Protein AF-A0A8T5RHE1-F1 (afdb_monomer_lite)

Sequence (77 aa):
MNYVMSAMTSLNEGKSTKILARGRSISHAVDVSELIISTFAKGSSYGDISITTEELENQDGSNSNVSSIEIEILPSK

Radius of gyration: 14.19 Å; chains: 1; bounding box: 37×18×35 Å

pLDDT: mean 94.64, std 4.63, range [65.12, 98.5]

Structure (mmCIF, N/CA/C/O backbone):
data_AF-A0A8T5RHE1-F1
#
_entry.id   AF-A0A8T5RHE1-F1
#
loop_
_atom_site.group_PDB
_atom_site.id
_atom_site.type_symbol
_atom_site.label_atom_id
_atom_site.label_alt_id
_atom_site.label_comp_id
_atom_site.label_asym_id
_atom_site.label_entity_id
_atom_site.label_seq_id
_atom_site.pdbx_PDB_ins_code
_atom_site.Cartn_x
_atom_site.Cartn_y
_atom_site.Cartn_z
_atom_site.occupancy
_atom_site.B_iso_or_equiv
_atom_site.auth_seq_id
_atom_site.auth_comp_id
_atom_site.auth_asym_id
_atom_site.auth_atom_id
_atom_site.pdbx_PDB_model_num
ATOM 1 N N . MET A 1 1 ? 5.147 -10.688 7.434 1.00 83.44 1 MET A N 1
ATOM 2 C CA . MET A 1 1 ? 4.849 -10.249 8.821 1.00 83.44 1 MET A CA 1
ATOM 3 C C . MET A 1 1 ? 5.567 -8.977 9.266 1.00 83.44 1 MET A C 1
ATOM 5 O O . MET A 1 1 ? 4.896 -8.141 9.848 1.00 83.44 1 MET A O 1
ATOM 9 N N . ASN A 1 2 ? 6.865 -8.769 8.998 1.00 92.00 2 ASN A N 1
ATOM 10 C CA . ASN A 1 2 ? 7.573 -7.554 9.462 1.00 92.00 2 ASN A CA 1
ATOM 11 C C . ASN A 1 2 ? 6.899 -6.233 9.034 1.00 92.00 2 ASN A C 1
ATOM 13 O O . ASN A 1 2 ? 6.744 -5.332 9.852 1.00 92.00 2 ASN A O 1
ATOM 17 N N . TYR A 1 3 ? 6.427 -6.147 7.785 1.00 93.94 3 TYR A N 1
ATOM 18 C CA . TYR A 1 3 ? 5.743 -4.955 7.264 1.00 93.94 3 TYR A CA 1
ATOM 19 C C . TYR A 1 3 ? 4.423 -4.643 7.984 1.00 93.94 3 TYR A C 1
ATOM 21 O O . TYR A 1 3 ? 4.114 -3.481 8.220 1.00 93.94 3 TYR A O 1
ATOM 29 N N . VAL A 1 4 ? 3.690 -5.678 8.402 1.00 93.19 4 VAL A N 1
ATOM 30 C CA . VAL A 1 4 ? 2.431 -5.544 9.15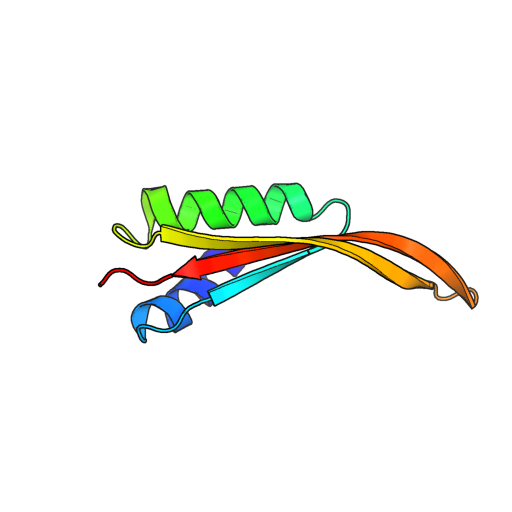4 1.00 93.19 4 VAL A CA 1
ATOM 31 C C . VAL A 1 4 ? 2.704 -4.893 10.506 1.00 93.19 4 VAL A C 1
ATOM 33 O O . VAL A 1 4 ? 2.061 -3.915 10.863 1.00 93.19 4 VAL A O 1
ATOM 36 N N . MET A 1 5 ? 3.710 -5.390 11.232 1.00 93.06 5 MET A N 1
ATOM 37 C CA . MET A 1 5 ? 4.080 -4.841 12.541 1.00 93.06 5 MET A CA 1
ATOM 38 C C . MET A 1 5 ? 4.574 -3.397 12.435 1.00 93.06 5 MET A C 1
ATOM 40 O O . MET A 1 5 ? 4.213 -2.570 13.265 1.00 93.06 5 MET A O 1
ATOM 44 N N . SER A 1 6 ? 5.340 -3.076 11.387 1.00 93.81 6 SER A N 1
ATOM 45 C CA . SER A 1 6 ? 5.776 -1.700 11.130 1.00 93.81 6 SER A CA 1
ATOM 46 C C . SER A 1 6 ? 4.597 -0.756 10.877 1.00 93.81 6 SER A C 1
ATOM 48 O O . SER A 1 6 ? 4.602 0.360 11.389 1.00 93.81 6 SER A O 1
ATOM 50 N N . ALA A 1 7 ? 3.589 -1.194 10.115 1.00 94.62 7 ALA A N 1
ATOM 51 C CA . ALA A 1 7 ? 2.400 -0.393 9.832 1.00 94.62 7 ALA A CA 1
ATOM 52 C C . ALA A 1 7 ? 1.527 -0.183 11.080 1.00 94.62 7 ALA A C 1
ATOM 54 O O . ALA A 1 7 ? 0.994 0.905 11.289 1.00 94.62 7 ALA A O 1
ATOM 55 N N . MET A 1 8 ? 1.424 -1.195 11.949 1.00 94.06 8 MET A N 1
ATOM 56 C CA . MET A 1 8 ? 0.642 -1.104 13.186 1.00 94.06 8 MET A CA 1
ATOM 57 C C . MET A 1 8 ? 1.126 0.003 14.123 1.00 94.06 8 MET A C 1
ATOM 59 O O . MET A 1 8 ? 0.297 0.636 14.769 1.00 94.06 8 MET A O 1
ATOM 63 N N . THR A 1 9 ? 2.432 0.275 14.190 1.00 93.25 9 THR A N 1
ATOM 64 C CA . THR A 1 9 ? 2.964 1.369 15.020 1.00 93.25 9 THR A CA 1
ATOM 65 C C . THR A 1 9 ? 2.362 2.713 14.614 1.00 93.25 9 THR A C 1
ATOM 67 O O . THR A 1 9 ? 1.844 3.434 15.460 1.00 93.25 9 THR A O 1
ATOM 70 N N . SER A 1 10 ? 2.357 3.023 13.316 1.00 92.69 10 SER A N 1
ATOM 71 C CA . SER A 1 10 ? 1.799 4.274 12.793 1.00 92.69 10 SER A CA 1
ATOM 72 C C . SER A 1 10 ? 0.272 4.328 12.902 1.00 92.69 10 SER A C 1
ATOM 74 O O . SER A 1 10 ? -0.278 5.360 13.285 1.00 92.69 10 SER A O 1
ATOM 76 N N . LEU A 1 11 ? -0.416 3.214 12.636 1.00 94.31 11 LEU A N 1
ATOM 77 C CA . LEU A 1 11 ? -1.877 3.136 12.746 1.00 94.31 11 LEU A CA 1
ATOM 78 C C . LEU A 1 11 ? -2.366 3.299 14.193 1.00 94.31 11 LEU A C 1
ATOM 80 O O . LEU A 1 11 ? -3.358 3.986 14.421 1.00 94.31 11 LEU A O 1
ATOM 84 N N . ASN A 1 12 ? -1.653 2.737 15.174 1.00 92.25 12 ASN A N 1
ATOM 85 C CA . ASN A 1 12 ? -1.974 2.897 16.598 1.00 92.25 12 ASN A CA 1
ATOM 86 C C . ASN A 1 12 ? -1.791 4.342 17.091 1.00 92.25 12 ASN A C 1
ATOM 88 O O . ASN A 1 12 ? -2.437 4.748 18.052 1.00 92.25 12 ASN A O 1
ATOM 92 N N . GLU A 1 13 ? -0.943 5.133 16.428 1.00 93.50 13 GLU A N 1
ATOM 93 C CA . GLU A 1 13 ? -0.816 6.578 16.664 1.00 93.50 13 GLU A CA 1
ATOM 94 C C . GLU A 1 13 ? -1.925 7.398 15.975 1.00 93.50 13 GLU A C 1
ATOM 96 O O . GLU A 1 13 ? -1.897 8.629 16.019 1.00 93.50 13 GLU A O 1
ATOM 101 N N . GLY A 1 14 ? -2.888 6.744 15.314 1.00 92.50 14 GLY A N 1
ATOM 102 C CA . GLY A 1 14 ? -3.973 7.405 14.590 1.00 92.50 14 GLY A CA 1
ATOM 103 C C . GLY A 1 14 ? -3.521 8.082 13.295 1.00 92.50 14 GLY A C 1
ATOM 104 O O . GLY A 1 14 ? -4.176 9.015 12.830 1.00 92.50 14 GLY A O 1
ATOM 105 N N . LYS A 1 15 ? -2.402 7.646 12.704 1.00 94.88 15 LYS A N 1
ATOM 106 C CA . LYS A 1 15 ? -1.873 8.188 11.443 1.00 94.88 15 LYS A CA 1
ATOM 107 C C . LYS A 1 15 ? -2.208 7.263 10.279 1.00 94.88 15 LYS A C 1
ATOM 109 O O . LYS A 1 15 ? -2.152 6.041 10.425 1.00 94.88 15 LYS A O 1
ATOM 114 N N . SER A 1 16 ? -2.503 7.833 9.108 1.00 95.25 16 SER A N 1
ATOM 115 C CA . SER A 1 16 ? -2.581 7.028 7.888 1.00 95.25 16 SER A CA 1
ATOM 116 C C . SER A 1 16 ? -1.208 6.454 7.542 1.00 95.25 16 SER A C 1
ATOM 118 O O . SER A 1 16 ? -0.165 7.040 7.842 1.00 95.25 16 SER A O 1
ATOM 120 N N . THR A 1 17 ? -1.208 5.258 6.964 1.00 96.44 17 THR A N 1
ATOM 121 C CA . THR A 1 17 ? 0.012 4.524 6.622 1.00 96.44 17 THR A CA 1
ATOM 122 C C . THR A 1 17 ? -0.033 4.119 5.163 1.00 96.44 17 THR A C 1
ATOM 124 O O . THR A 1 17 ? -1.000 3.502 4.729 1.00 96.44 17 THR A O 1
ATOM 127 N N . LYS A 1 18 ? 1.027 4.424 4.411 1.00 97.50 18 LYS A N 1
ATOM 128 C CA . LYS A 1 18 ? 1.168 4.004 3.016 1.00 97.50 18 LYS A CA 1
ATOM 129 C C . LYS A 1 18 ? 2.084 2.794 2.896 1.00 97.50 18 LYS A C 1
ATOM 131 O O . LYS A 1 18 ? 3.213 2.811 3.383 1.00 97.50 18 LYS A O 1
ATOM 136 N N . ILE A 1 19 ? 1.606 1.765 2.211 1.00 97.56 19 ILE A N 1
ATOM 137 C CA . ILE A 1 19 ? 2.382 0.587 1.834 1.00 97.56 19 ILE A CA 1
ATOM 138 C C . ILE A 1 19 ? 2.833 0.789 0.392 1.00 97.56 19 ILE A C 1
ATOM 140 O O . ILE A 1 19 ? 2.010 0.849 -0.519 1.00 97.56 19 ILE A O 1
ATOM 144 N N . LEU A 1 20 ? 4.145 0.911 0.205 1.00 97.44 20 LEU A N 1
ATOM 145 C CA . LEU A 1 20 ? 4.772 1.126 -1.096 1.00 97.44 20 LEU A CA 1
ATOM 146 C C . LEU A 1 20 ? 5.444 -0.165 -1.554 1.00 97.44 20 LEU A C 1
ATOM 148 O O . LEU A 1 20 ? 6.194 -0.788 -0.795 1.00 97.44 20 LEU A O 1
ATOM 152 N N . ALA A 1 21 ? 5.202 -0.564 -2.796 1.00 98.06 21 ALA A N 1
ATOM 153 C CA . ALA A 1 21 ? 5.879 -1.705 -3.392 1.00 98.06 21 ALA A CA 1
ATOM 154 C C . ALA A 1 21 ? 6.026 -1.554 -4.899 1.00 98.06 21 ALA A C 1
ATOM 156 O O . ALA A 1 21 ? 5.307 -0.806 -5.549 1.00 98.06 21 ALA A O 1
ATOM 157 N N . ARG A 1 22 ? 6.956 -2.327 -5.459 1.00 97.19 22 ARG A N 1
ATOM 158 C CA . ARG A 1 22 ? 7.220 -2.353 -6.894 1.00 97.19 22 ARG A CA 1
ATOM 159 C C . ARG A 1 22 ? 7.554 -3.750 -7.391 1.00 97.19 22 ARG A C 1
ATOM 161 O O . ARG A 1 22 ? 8.029 -4.603 -6.632 1.00 97.19 22 ARG A O 1
ATOM 168 N N . GLY A 1 23 ? 7.295 -3.982 -8.670 1.00 96.88 23 GLY A N 1
ATOM 169 C CA . GLY A 1 23 ? 7.511 -5.248 -9.355 1.00 96.88 23 GLY A CA 1
ATOM 170 C C . GLY A 1 23 ? 6.826 -6.413 -8.641 1.00 96.88 23 GLY A C 1
ATOM 171 O O . GLY A 1 23 ? 5.656 -6.353 -8.275 1.00 96.88 23 G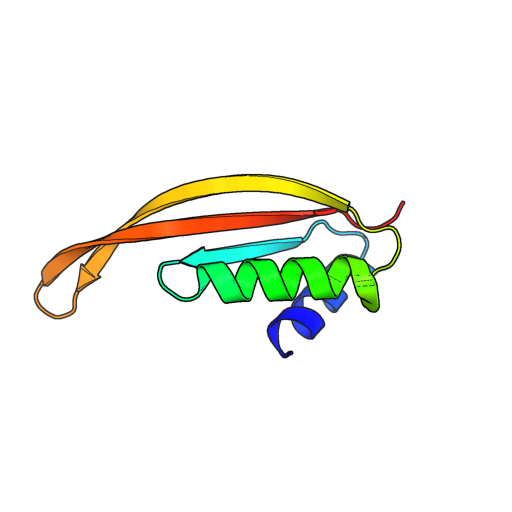LY A O 1
ATOM 172 N N . ARG A 1 24 ? 7.575 -7.491 -8.400 1.00 96.75 24 ARG A N 1
ATOM 173 C CA . ARG A 1 24 ? 7.047 -8.731 -7.801 1.00 96.75 24 ARG A CA 1
ATOM 174 C C . ARG A 1 24 ? 6.513 -8.555 -6.376 1.00 96.75 24 ARG A C 1
ATOM 176 O O . ARG A 1 24 ? 5.713 -9.371 -5.931 1.00 96.75 24 ARG A O 1
ATOM 183 N N . SER A 1 25 ? 6.938 -7.511 -5.667 1.00 97.62 25 SER A N 1
ATOM 184 C CA . SER A 1 25 ? 6.502 -7.246 -4.293 1.00 97.62 25 SER A CA 1
ATOM 185 C C . SER A 1 25 ? 5.092 -6.658 -4.209 1.00 97.62 25 SER A C 1
ATOM 187 O O . SER A 1 25 ? 4.551 -6.587 -3.110 1.00 97.62 25 SER A O 1
ATOM 189 N N . ILE A 1 26 ? 4.482 -6.270 -5.337 1.00 98.44 26 ILE A N 1
ATOM 190 C CA . ILE A 1 26 ? 3.113 -5.730 -5.384 1.00 98.44 26 ILE A CA 1
ATOM 191 C C . ILE A 1 26 ? 2.116 -6.711 -4.763 1.00 98.44 26 ILE A C 1
ATOM 193 O O . ILE A 1 26 ? 1.330 -6.318 -3.907 1.00 98.44 26 ILE A O 1
ATOM 197 N N . SER A 1 27 ? 2.187 -7.998 -5.116 1.00 97.94 27 SER A N 1
ATOM 198 C CA . SER A 1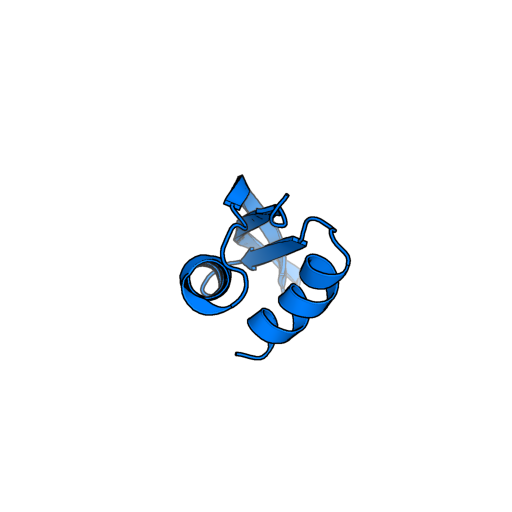 27 ? 1.289 -9.010 -4.543 1.00 97.94 27 SER A CA 1
ATOM 199 C C . SER A 1 27 ? 1.430 -9.094 -3.021 1.00 97.94 27 SER A C 1
ATOM 201 O O . SER A 1 27 ? 0.436 -9.113 -2.307 1.00 97.94 27 SER A O 1
ATOM 203 N N . HIS A 1 28 ? 2.663 -9.026 -2.512 1.00 97.56 28 HIS A N 1
ATOM 204 C CA . HIS A 1 28 ? 2.909 -9.039 -1.072 1.00 97.56 28 HIS A CA 1
ATOM 205 C C . HIS A 1 28 ? 2.417 -7.759 -0.374 1.00 97.56 28 HIS A C 1
ATOM 207 O O . HIS A 1 28 ? 1.978 -7.828 0.769 1.00 97.56 28 HIS A O 1
ATOM 213 N N . ALA A 1 29 ? 2.455 -6.597 -1.035 1.00 98.06 29 ALA A N 1
ATOM 214 C CA . ALA A 1 29 ? 1.877 -5.367 -0.493 1.00 98.06 29 ALA A CA 1
ATOM 215 C C . ALA A 1 29 ? 0.355 -5.462 -0.342 1.00 98.06 29 ALA A C 1
ATOM 217 O O . ALA A 1 29 ? -0.180 -5.030 0.680 1.00 98.06 29 ALA A O 1
ATOM 218 N N . VAL A 1 30 ? -0.327 -6.074 -1.313 1.00 98.06 30 VAL A N 1
ATOM 219 C CA . VAL A 1 30 ? -1.769 -6.346 -1.224 1.00 98.06 30 VAL A CA 1
ATOM 220 C C . VAL A 1 30 ? -2.058 -7.310 -0.072 1.00 98.06 30 VAL A C 1
ATOM 222 O O . VAL A 1 30 ? -2.886 -6.993 0.777 1.00 98.06 30 VAL A O 1
ATOM 225 N N . ASP A 1 31 ? -1.309 -8.413 0.039 1.00 97.62 31 ASP A N 1
ATOM 226 C CA . ASP A 1 31 ? -1.468 -9.378 1.138 1.00 97.62 31 ASP A CA 1
ATOM 227 C C . ASP A 1 31 ? -1.264 -8.729 2.517 1.00 97.62 31 ASP A C 1
ATOM 229 O O . ASP A 1 31 ? -2.019 -8.982 3.457 1.00 97.62 31 ASP A O 1
ATOM 233 N N . VAL A 1 32 ? -0.246 -7.871 2.658 1.00 97.19 32 VAL A N 1
ATOM 234 C CA . VAL A 1 32 ? 0.018 -7.125 3.899 1.00 97.19 32 VAL A CA 1
ATOM 235 C C . VAL A 1 32 ? -1.143 -6.188 4.229 1.00 97.19 32 VAL A C 1
ATOM 237 O O . VAL A 1 32 ? -1.555 -6.131 5.387 1.00 97.19 32 VAL A O 1
ATOM 240 N N . SER A 1 33 ? -1.674 -5.484 3.231 1.00 97.31 33 SER A N 1
ATOM 241 C CA . SER A 1 33 ? -2.786 -4.543 3.400 1.00 97.31 33 SER A CA 1
ATOM 242 C C . SER A 1 33 ? -4.062 -5.254 3.862 1.00 97.31 33 SER A C 1
ATOM 244 O O . SER A 1 33 ? -4.674 -4.854 4.856 1.00 97.31 33 SER A O 1
ATOM 246 N N . GLU A 1 34 ? -4.396 -6.372 3.214 1.00 97.00 34 GLU A N 1
ATOM 247 C CA . GLU A 1 34 ? -5.535 -7.216 3.586 1.00 97.00 34 GLU A CA 1
ATOM 248 C C . GLU A 1 34 ? -5.372 -7.804 4.987 1.00 97.00 34 GLU A C 1
ATOM 250 O O . GLU A 1 34 ? -6.312 -7.805 5.788 1.00 97.00 34 GLU A O 1
ATOM 255 N N . LEU A 1 35 ? -4.171 -8.266 5.340 1.00 96.44 35 LEU A N 1
ATOM 256 C CA . LEU A 1 35 ? -3.925 -8.817 6.668 1.00 96.44 35 LEU A CA 1
ATOM 257 C C . LEU A 1 35 ? -4.092 -7.754 7.765 1.00 96.44 35 LEU A C 1
ATOM 259 O O . LEU A 1 35 ? -4.651 -8.052 8.825 1.00 96.44 35 LEU A O 1
ATOM 263 N N . ILE A 1 36 ? -3.652 -6.516 7.512 1.00 95.75 36 ILE A N 1
ATOM 264 C CA . ILE A 1 36 ? -3.824 -5.395 8.444 1.00 95.75 36 ILE A CA 1
ATOM 265 C C . ILE A 1 36 ? -5.310 -5.164 8.721 1.00 95.75 36 ILE A C 1
ATOM 267 O O . ILE A 1 36 ? -5.708 -5.217 9.882 1.00 95.75 36 ILE A O 1
ATOM 271 N N . ILE A 1 37 ? -6.137 -4.965 7.694 1.00 95.25 37 ILE A N 1
ATOM 272 C CA . ILE A 1 37 ? -7.559 -4.617 7.876 1.00 95.25 37 ILE A CA 1
ATOM 273 C C . ILE A 1 37 ? -8.374 -5.797 8.421 1.00 95.25 37 ILE A C 1
ATOM 275 O O . ILE A 1 37 ? -9.208 -5.619 9.312 1.00 95.25 37 ILE A O 1
ATOM 279 N N . SER A 1 38 ? -8.130 -7.013 7.925 1.00 95.06 38 SER A N 1
ATOM 280 C CA . SER A 1 38 ? -8.905 -8.199 8.317 1.00 95.06 38 SER A CA 1
ATOM 281 C C . SER A 1 38 ? -8.624 -8.659 9.749 1.00 95.06 38 SER A C 1
ATOM 283 O O . SER A 1 38 ? -9.536 -9.110 10.450 1.00 95.06 38 SER A O 1
ATOM 285 N N . THR A 1 39 ? -7.365 -8.560 10.193 1.00 94.00 39 THR A N 1
ATOM 286 C CA . THR A 1 39 ? -6.899 -9.262 11.397 1.00 94.00 39 THR A CA 1
ATOM 287 C C . THR A 1 39 ? -6.349 -8.326 12.469 1.00 94.00 39 THR A C 1
ATOM 289 O O . THR A 1 39 ? -6.681 -8.511 13.640 1.00 94.00 39 THR A O 1
ATOM 292 N N . PHE A 1 40 ? -5.531 -7.331 12.109 1.00 92.69 40 PHE A N 1
ATOM 293 C CA . PHE A 1 40 ? -4.733 -6.574 13.087 1.00 92.69 40 PHE A CA 1
ATOM 294 C C . PHE A 1 40 ? -5.335 -5.222 13.494 1.00 92.69 40 PHE A C 1
ATOM 296 O O . PHE A 1 40 ? -5.357 -4.905 14.680 1.00 92.69 40 PHE A O 1
ATOM 303 N N . ALA A 1 41 ? -5.842 -4.442 12.542 1.00 90.62 41 ALA A N 1
ATOM 304 C CA . ALA A 1 41 ? -6.381 -3.099 12.740 1.00 90.62 41 ALA A CA 1
ATOM 305 C C . ALA A 1 41 ? -7.855 -3.055 12.319 1.00 90.62 41 ALA A C 1
ATOM 307 O O . ALA A 1 41 ? -8.231 -2.442 11.318 1.00 90.62 41 ALA A O 1
ATOM 308 N N . LYS A 1 42 ? -8.705 -3.756 13.076 1.00 89.62 42 LYS A N 1
ATOM 309 C CA . LYS A 1 42 ? -10.143 -3.794 12.795 1.00 89.62 42 LYS A CA 1
ATOM 310 C C . LYS A 1 42 ? -10.735 -2.388 12.863 1.00 89.62 42 LYS A C 1
ATOM 312 O O . LYS A 1 42 ? -10.568 -1.693 13.857 1.00 89.62 42 LYS A O 1
ATOM 317 N N . GLY A 1 43 ? -11.466 -2.010 11.819 1.00 91.19 43 GLY A N 1
ATOM 318 C CA . GLY A 1 43 ? -12.061 -0.679 11.686 1.00 91.19 43 GLY A CA 1
ATOM 319 C C . GLY A 1 43 ? -11.217 0.301 10.871 1.00 91.19 43 GLY A C 1
ATOM 320 O O . GLY A 1 43 ? -11.745 1.340 10.482 1.00 91.19 43 GLY A O 1
ATOM 321 N N . SER A 1 44 ? -9.960 -0.030 10.564 1.00 95.25 44 SER A N 1
ATOM 322 C CA . SER A 1 44 ? -9.203 0.666 9.523 1.00 95.25 44 SER A CA 1
ATOM 323 C C . SER A 1 44 ? -9.824 0.409 8.151 1.00 95.25 44 SER A C 1
ATOM 325 O O . SER A 1 44 ? -10.436 -0.637 7.916 1.00 95.25 44 SER A O 1
ATOM 327 N N . SER A 1 45 ? -9.654 1.353 7.231 1.00 96.31 45 SER A N 1
ATOM 328 C CA . SER A 1 45 ? -10.168 1.243 5.865 1.00 96.31 45 SER A CA 1
ATOM 329 C C . SER A 1 45 ? -9.105 1.598 4.837 1.00 96.31 45 SER A C 1
ATOM 331 O O . SER A 1 45 ? -8.120 2.267 5.142 1.00 96.31 45 SER A O 1
ATOM 333 N N . TYR A 1 46 ? -9.332 1.187 3.596 1.00 97.69 46 TYR A N 1
ATOM 334 C CA . TYR A 1 46 ? -8.529 1.645 2.471 1.00 97.69 46 TYR A CA 1
ATOM 335 C C . TYR A 1 46 ? -8.721 3.149 2.242 1.00 97.69 46 TYR A C 1
ATOM 337 O O . TYR A 1 46 ? -9.844 3.656 2.318 1.00 97.69 46 TYR A O 1
ATOM 345 N N . GLY A 1 47 ? -7.610 3.844 2.011 1.00 97.00 47 GLY A N 1
ATOM 346 C CA . GLY A 1 47 ? -7.549 5.205 1.491 1.00 97.00 47 GLY A CA 1
ATOM 347 C C . GLY A 1 47 ? -7.299 5.188 -0.015 1.00 97.00 47 GLY A C 1
ATOM 348 O O . GLY A 1 47 ? -7.899 4.391 -0.738 1.00 97.00 47 GLY A O 1
ATOM 349 N N . ASP A 1 48 ? -6.410 6.063 -0.484 1.00 98.00 48 ASP A N 1
ATOM 350 C CA . ASP A 1 48 ? -6.029 6.108 -1.896 1.00 98.00 48 ASP A CA 1
ATOM 351 C C . ASP A 1 48 ? -5.176 4.898 -2.320 1.00 98.00 48 ASP A C 1
ATOM 353 O O . ASP A 1 48 ? -4.332 4.407 -1.561 1.00 98.00 48 ASP A O 1
ATOM 357 N N . ILE A 1 49 ? -5.393 4.428 -3.553 1.00 98.31 49 ILE A N 1
ATOM 358 C CA . ILE A 1 49 ? -4.597 3.368 -4.181 1.00 98.31 49 ILE A CA 1
ATOM 359 C C . ILE A 1 49 ? -4.120 3.872 -5.535 1.00 98.31 49 ILE A C 1
ATOM 361 O O . ILE A 1 49 ? -4.926 4.102 -6.439 1.00 98.31 49 ILE A O 1
ATOM 365 N N . SER A 1 50 ? -2.805 3.995 -5.693 1.00 98.12 50 SER A N 1
ATOM 366 C CA . SER A 1 50 ? -2.198 4.481 -6.929 1.00 98.12 50 SER A CA 1
ATOM 367 C C . SER A 1 50 ? -1.279 3.432 -7.546 1.00 98.12 50 SER A C 1
ATOM 369 O O . SER A 1 50 ? -0.611 2.667 -6.851 1.00 98.12 50 SER A O 1
ATOM 371 N N . ILE A 1 51 ? -1.283 3.369 -8.879 1.00 98.25 51 ILE A N 1
ATOM 372 C CA . ILE A 1 51 ? -0.428 2.480 -9.666 1.00 98.25 51 ILE A CA 1
ATOM 373 C C . ILE A 1 51 ? 0.329 3.343 -10.662 1.00 98.25 51 ILE A C 1
ATOM 375 O O . ILE A 1 51 ? -0.267 4.138 -11.391 1.00 98.25 51 ILE A O 1
ATOM 379 N N . THR A 1 52 ? 1.643 3.180 -10.700 1.00 98.00 52 THR A N 1
ATOM 380 C CA . THR A 1 52 ? 2.536 3.971 -11.547 1.00 98.00 52 THR A CA 1
ATOM 381 C C . THR A 1 52 ? 3.614 3.082 -12.167 1.00 98.00 52 THR A C 1
ATOM 383 O O . THR A 1 52 ? 3.636 1.861 -11.986 1.00 98.00 52 THR A O 1
ATOM 386 N N . THR A 1 53 ? 4.489 3.680 -12.971 1.00 97.44 53 THR A N 1
ATOM 387 C CA . THR A 1 53 ? 5.715 3.045 -13.461 1.00 97.44 53 THR A CA 1
ATOM 388 C C . THR A 1 53 ? 6.892 3.897 -13.009 1.00 97.44 53 THR A C 1
ATOM 390 O O . THR A 1 53 ? 6.931 5.087 -13.310 1.00 97.44 53 THR A O 1
ATOM 393 N N . GLU A 1 54 ? 7.823 3.294 -12.278 1.00 94.44 54 GLU A N 1
ATOM 394 C CA . GLU A 1 54 ? 9.096 3.904 -11.898 1.00 94.44 54 GLU A CA 1
ATOM 395 C C . GLU A 1 54 ? 10.181 3.513 -12.903 1.00 94.44 54 GLU A C 1
ATOM 397 O O . GLU A 1 54 ? 10.306 2.342 -13.265 1.00 94.44 54 GLU A O 1
ATOM 402 N N . GLU A 1 55 ? 10.993 4.483 -13.319 1.00 93.88 55 GLU A N 1
ATOM 403 C CA . GLU A 1 55 ? 12.247 4.233 -14.028 1.00 93.88 55 GLU A CA 1
ATOM 404 C C . GLU A 1 55 ? 13.370 4.032 -13.008 1.00 93.88 55 GLU A C 1
ATOM 406 O O . GLU A 1 55 ? 13.656 4.916 -12.198 1.00 93.88 55 GLU A O 1
ATOM 411 N N . LEU A 1 56 ? 13.995 2.855 -13.033 1.00 91.25 56 LEU A N 1
ATOM 412 C CA . LEU A 1 56 ? 15.138 2.527 -12.186 1.00 91.25 56 LEU A CA 1
ATOM 413 C C . LEU A 1 56 ? 16.398 2.399 -13.025 1.00 91.25 56 LEU A C 1
ATOM 415 O O . LEU A 1 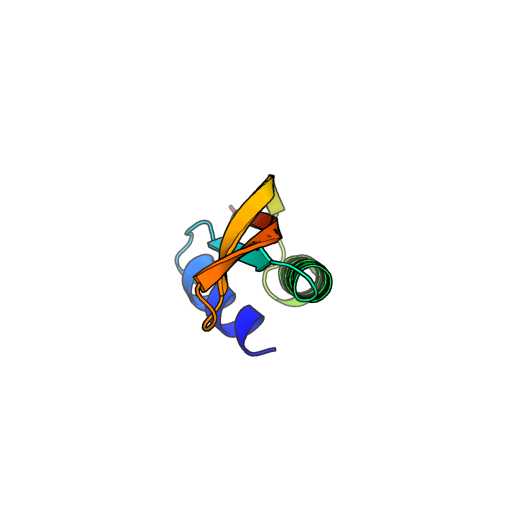56 ? 16.413 1.675 -14.019 1.00 91.25 56 LEU A O 1
ATOM 419 N N . GLU A 1 57 ? 17.460 3.049 -12.571 1.00 92.56 57 GLU A N 1
ATOM 420 C CA . GLU A 1 57 ? 18.796 2.855 -13.114 1.00 92.56 57 GLU A CA 1
ATOM 421 C C . GLU A 1 57 ? 19.390 1.557 -12.549 1.00 92.56 57 GLU A C 1
ATOM 423 O O . GLU A 1 57 ? 19.492 1.354 -11.333 1.00 92.56 57 GLU A O 1
ATOM 428 N N . ASN A 1 58 ? 19.745 0.644 -13.443 1.00 89.69 58 ASN A N 1
ATOM 429 C CA . ASN A 1 58 ? 20.429 -0.597 -13.122 1.00 89.69 58 ASN A CA 1
ATOM 430 C C . ASN A 1 58 ? 21.927 -0.348 -12.906 1.00 89.69 58 ASN A C 1
ATOM 432 O O . ASN A 1 58 ? 22.490 0.656 -13.329 1.00 89.69 58 ASN A O 1
ATOM 436 N N . GLN A 1 59 ? 22.614 -1.317 -12.296 1.00 89.25 59 GLN A N 1
ATOM 437 C CA . GLN A 1 59 ? 24.061 -1.217 -12.048 1.00 89.25 59 GLN A CA 1
ATOM 438 C C . GLN A 1 59 ? 24.907 -1.128 -13.329 1.00 89.25 59 GLN A C 1
ATOM 440 O O . GLN A 1 59 ? 26.052 -0.688 -13.274 1.00 89.25 59 GLN A O 1
ATOM 445 N N . ASP A 1 60 ? 24.362 -1.556 -14.467 1.00 89.50 60 ASP A N 1
ATOM 446 C CA . ASP A 1 60 ? 24.990 -1.461 -15.786 1.00 89.50 60 ASP A CA 1
ATOM 447 C C . ASP A 1 60 ? 24.700 -0.127 -16.505 1.00 89.50 60 ASP A C 1
ATOM 449 O O . ASP A 1 60 ? 25.134 0.059 -17.642 1.00 89.50 60 ASP A O 1
ATOM 453 N N . GLY A 1 61 ? 23.987 0.802 -15.853 1.00 88.81 61 GLY A N 1
ATOM 454 C CA . GLY A 1 61 ? 23.594 2.102 -16.403 1.00 88.81 61 GLY A CA 1
ATOM 455 C C . GLY A 1 61 ? 22.377 2.052 -17.332 1.00 88.81 61 GLY A C 1
ATOM 456 O O . GLY A 1 61 ? 22.050 3.056 -17.963 1.00 88.81 61 GLY A O 1
ATOM 457 N N . SER A 1 62 ? 21.707 0.901 -17.458 1.00 91.25 62 SER A N 1
ATOM 458 C CA . SER A 1 62 ? 20.450 0.796 -18.207 1.00 91.25 62 SER A CA 1
ATOM 459 C C . SER A 1 62 ? 19.250 1.221 -17.357 1.00 91.25 62 SER A C 1
ATOM 461 O O . SER A 1 62 ? 19.209 0.956 -16.159 1.00 91.25 62 SER A O 1
ATOM 463 N N . ASN A 1 63 ? 18.234 1.828 -17.976 1.00 93.12 63 ASN A N 1
ATOM 464 C CA . ASN A 1 63 ? 16.975 2.130 -17.293 1.00 93.12 63 ASN A CA 1
ATOM 465 C C . ASN A 1 63 ? 15.974 0.988 -17.469 1.00 93.12 63 ASN A C 1
ATOM 467 O O . ASN A 1 63 ? 15.814 0.439 -18.560 1.00 93.12 63 ASN A O 1
ATOM 471 N N . SER A 1 64 ? 15.280 0.638 -16.391 1.00 93.19 64 SER A N 1
ATOM 472 C CA . SER A 1 64 ? 14.211 -0.356 -16.384 1.00 93.19 64 SER A CA 1
ATOM 473 C C . SER A 1 64 ? 12.927 0.224 -15.824 1.00 93.19 64 SER A C 1
ATOM 475 O O . SER A 1 64 ? 12.908 0.785 -14.731 1.00 93.19 64 SER A O 1
ATOM 477 N N . ASN A 1 65 ? 11.841 0.011 -16.561 1.00 95.88 65 ASN A N 1
ATOM 478 C CA . ASN A 1 65 ? 10.499 0.364 -16.127 1.00 95.88 65 ASN A CA 1
ATOM 479 C C . ASN A 1 65 ? 9.975 -0.712 -15.183 1.00 95.88 65 ASN A C 1
ATOM 481 O O . ASN A 1 65 ? 9.868 -1.884 -15.558 1.00 95.88 65 ASN A O 1
ATOM 485 N N . VAL A 1 66 ? 9.620 -0.317 -13.967 1.00 97.19 66 VAL A N 1
ATOM 486 C CA . VAL A 1 66 ? 9.081 -1.213 -12.948 1.00 97.19 66 VAL A CA 1
ATOM 487 C C . VAL A 1 66 ? 7.721 -0.697 -12.512 1.00 97.19 66 VAL A C 1
ATOM 489 O O . VAL A 1 66 ? 7.578 0.455 -12.119 1.00 97.19 66 VAL A O 1
ATOM 492 N N . SER A 1 67 ? 6.703 -1.554 -12.579 1.00 98.19 67 SER A N 1
ATOM 493 C CA . SER A 1 67 ? 5.383 -1.227 -12.038 1.00 98.19 67 SER A CA 1
ATOM 494 C C . SER A 1 67 ? 5.478 -0.973 -10.536 1.00 98.19 67 SER A C 1
ATOM 496 O O . SER A 1 67 ? 6.118 -1.756 -9.832 1.00 98.19 67 SER A O 1
ATOM 498 N N . SER A 1 68 ? 4.792 0.053 -10.052 1.00 98.19 68 SER A N 1
ATOM 499 C CA . SER A 1 68 ? 4.746 0.433 -8.640 1.00 98.19 68 SER A CA 1
ATOM 500 C C . SER A 1 68 ? 3.310 0.574 -8.163 1.00 98.19 68 SER A C 1
ATOM 502 O O . SER A 1 68 ? 2.414 0.889 -8.946 1.00 98.19 68 SER A O 1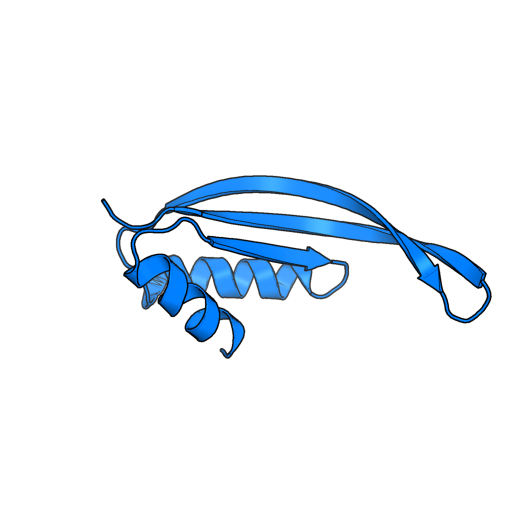
ATOM 504 N N . ILE A 1 69 ? 3.095 0.313 -6.877 1.00 98.50 69 ILE A N 1
ATOM 505 C CA . ILE A 1 69 ? 1.815 0.462 -6.195 1.00 98.50 69 ILE A CA 1
ATOM 506 C C . ILE A 1 69 ? 2.013 1.214 -4.880 1.00 98.50 69 ILE A C 1
ATOM 508 O O . ILE A 1 69 ? 2.954 0.937 -4.128 1.00 98.50 69 ILE A O 1
ATOM 512 N N . GLU A 1 70 ? 1.086 2.115 -4.582 1.00 98.44 70 GLU A N 1
ATOM 513 C CA . GLU A 1 70 ? 0.894 2.680 -3.251 1.00 98.44 70 GLU A CA 1
ATOM 514 C C . GLU A 1 70 ? -0.495 2.305 -2.747 1.00 98.44 70 GLU A C 1
ATOM 516 O O . GLU A 1 70 ? -1.480 2.483 -3.462 1.00 98.44 70 GLU A O 1
ATOM 521 N N . ILE A 1 71 ? -0.579 1.803 -1.517 1.00 98.31 71 ILE A N 1
ATOM 522 C CA . ILE A 1 71 ? -1.847 1.492 -0.849 1.00 98.31 71 ILE A CA 1
ATOM 523 C C . ILE A 1 71 ? -1.882 2.264 0.465 1.00 98.31 71 ILE A C 1
ATOM 525 O O . ILE A 1 71 ? -1.067 2.010 1.354 1.00 98.31 71 ILE A O 1
ATOM 529 N N . GLU A 1 72 ? -2.807 3.209 0.603 1.00 98.25 72 GLU A N 1
ATOM 530 C CA . GLU A 1 72 ? -3.031 3.906 1.866 1.00 98.25 72 GLU A CA 1
ATOM 531 C C . GLU A 1 72 ? -4.011 3.137 2.759 1.00 98.25 72 GLU A C 1
ATOM 533 O O . GLU A 1 72 ? -5.075 2.694 2.325 1.00 98.25 72 GLU A O 1
ATOM 538 N N . ILE A 1 73 ? -3.661 3.023 4.037 1.00 97.75 73 ILE A N 1
ATOM 539 C CA . ILE A 1 73 ? -4.518 2.518 5.105 1.00 97.75 73 ILE A CA 1
ATOM 540 C C . ILE A 1 73 ? -4.843 3.678 6.040 1.00 97.75 73 ILE A C 1
ATOM 542 O O . ILE A 1 73 ? -3.949 4.288 6.638 1.00 97.75 73 ILE A O 1
ATOM 546 N N . LEU A 1 74 ? -6.132 3.970 6.172 1.00 97.06 74 LEU A N 1
ATOM 547 C CA . LEU A 1 74 ? -6.672 4.948 7.105 1.00 97.06 74 LEU A CA 1
ATOM 548 C C . LEU A 1 74 ? -6.941 4.261 8.453 1.00 97.06 74 LEU A C 1
ATOM 550 O O . LEU A 1 74 ? -7.494 3.158 8.461 1.00 97.06 74 LEU A O 1
ATOM 554 N N . PRO A 1 75 ? -6.569 4.878 9.588 1.00 94.50 75 PRO A N 1
ATOM 555 C CA . PRO A 1 75 ? -6.818 4.313 10.910 1.00 94.50 75 PRO A CA 1
ATOM 556 C C . PRO A 1 75 ? -8.321 4.265 11.215 1.00 94.50 75 PRO A C 1
ATOM 558 O O . PRO A 1 75 ? -9.108 5.045 10.671 1.00 94.50 75 PRO A O 1
ATOM 561 N N . SER A 1 76 ? -8.719 3.370 12.120 1.00 86.25 76 SER A N 1
ATOM 562 C CA . SER A 1 76 ? -10.077 3.372 12.667 1.00 86.25 76 SER A CA 1
ATOM 563 C C . SER A 1 76 ? -10.369 4.707 13.358 1.00 86.25 76 SER A C 1
ATOM 565 O O . SER A 1 76 ? -9.537 5.185 14.132 1.00 86.25 76 SER A O 1
ATOM 567 N N . LYS A 1 77 ? -11.539 5.291 13.079 1.00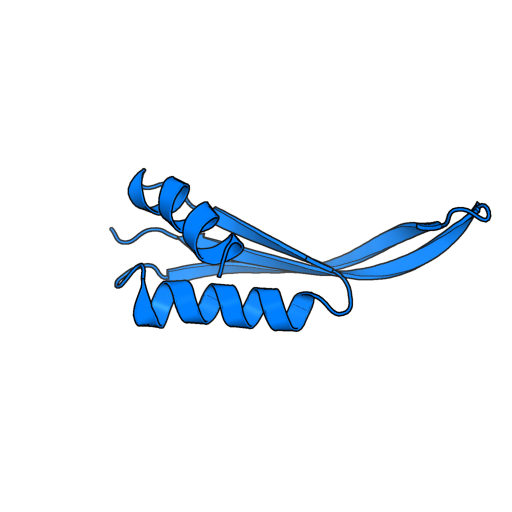 65.12 77 LYS A N 1
ATOM 568 C CA . LYS A 1 77 ? -12.041 6.470 13.802 1.00 65.12 77 LYS A CA 1
ATOM 569 C C . LYS A 1 77 ? -12.228 6.205 15.291 1.00 65.12 77 LYS A C 1
ATOM 571 O O . LYS A 1 77 ? -12.624 5.068 15.632 1.00 65.12 77 LYS A O 1
#

Secondary structure (DSSP, 8-state):
-HHHHHHHHHHHTT--EEEEEETTHHHHHHHHHHHIIIIISTT-EEEEEEEEEEEEE-TTS-EEEEEEEEEEEEPP-

Foldseek 3Di:
DVVLVVLVVQLVVQHKDKQKDKAPCPVVSVVSQCCNPVPPQPQKDKDDKDKDWDWDQDPVRDTDTIIMIIIIIGHHD